Protein AF-A0A956DQF3-F1 (afdb_monomer)

Solvent-accessible surface area (backbone atoms only — not comparable to full-atom values): 9436 Å² total; per-residue (Å²): 105,79,67,38,53,69,78,37,44,84,53,72,51,73,58,72,64,67,58,36,55,77,81,36,57,71,69,58,33,51,56,56,54,49,49,56,55,53,56,43,20,67,35,66,75,35,29,48,46,79,71,47,41,74,69,64,43,89,60,73,86,83,53,89,88,75,59,66,57,60,54,30,27,29,63,71,62,50,79,81,87,62,65,81,74,62,37,70,70,45,44,50,55,48,29,76,52,39,65,54,52,76,85,57,42,67,49,79,49,73,48,74,63,52,91,93,57,63,38,26,50,34,40,25,31,30,57,59,75,36,80,69,44,75,49,76,42,50,48,70,63,39,68,75,51,58,49,59,84,90,58,86,72,86,75,88,126

pLDDT: mean 89.42, std 11.43, range [33.78, 98.25]

Radius of gyration: 16.12 Å; Cα contacts (8 Å, |Δi|>4): 196; chains: 1; bounding box: 45×40×40 Å

Sequence (157 aa):
SYRKLDTGLVKTSPWIHDQLAKFYDPDTAEGLFGKVIAFRLMHLHGRALQKLLPHAIGDASDYYWVDGEIVAGLALGYNFGEGHLHSEQLLRSIQAQCGFEEGELRCIFVESQALGGSTLHARVHDAKAGLLHEAEISVAELRELTPWPTAPGPTAD

Mean predicted aligned error: 5.01 Å

Foldseek 3Di:
DCCLCVVQAPWPDDQQQVVCVVPDDNVVSVVVQVVVLLVLLQDLQLLCCLVCVVLQDPDPVVDDDDDLLSVCCTHPVDRDPPLVSRDVVVLQVSCVRRVDDWSRDKDKRWADADVVHQWIWIFIATSPPGTRDIDTHGSVVSVPDDSDDPDDRDDDD

Nearest PDB structures (foldseek):
  8oeu-assembly1_S  TM=6.774E-01  e=5.418E+00  Homo sapiens
  6p0w-assembly1_A-2  TM=6.385E-01  e=3.375E+00  Pseudomonas aeruginosa UCBPP-PA14
  6y56-assembly1_A  TM=4.512E-01  e=2.102E+00  Mycobacterium tuberculosis H37Rv
  4kse-assembly1_B  TM=2.053E-01  e=1.389E+00  HIV-1 M:B_HXB2R

Secondary structure (DSSP, 8-state):
-TTHHHHH---SS--HHHHHTTTS-HHHHHHHHHHHHHHHHHSHHHHTHHHHHHHH-S-GGGS----HHHHHHHHHS--S--GGGGSHHHHHHHHHHH-PPTTT-EEEEEPPPPTT-SEEEEEEEETTTEEEEEEEEEHHHHHHS-SS-SSPPPP--

Structure (mmCIF, N/CA/C/O backbone):
data_AF-A0A956DQF3-F1
#
_entry.id   AF-A0A956DQF3-F1
#
loop_
_atom_site.group_PDB
_atom_site.id
_atom_site.type_symbol
_atom_site.label_atom_id
_atom_site.label_alt_id
_atom_site.label_comp_id
_atom_site.label_asym_id
_atom_site.label_entity_id
_atom_site.label_seq_id
_atom_site.pdbx_PDB_ins_code
_atom_site.Cartn_x
_atom_site.Cartn_y
_atom_site.Cartn_z
_atom_site.occupancy
_atom_site.B_iso_or_equiv
_atom_site.auth_seq_id
_atom_site.auth_comp_id
_atom_site.auth_asym_id
_atom_site.auth_atom_id
_atom_site.pdbx_PDB_model_num
ATOM 1 N N . SER A 1 1 ? -13.160 -5.173 7.130 1.00 84.25 1 SER A N 1
ATOM 2 C CA . SER A 1 1 ? -13.762 -3.854 6.876 1.00 84.25 1 SER A CA 1
ATOM 3 C C . SER A 1 1 ? -12.847 -2.751 7.378 1.00 84.25 1 SER A C 1
ATOM 5 O O . SER A 1 1 ? -12.381 -2.824 8.511 1.00 84.25 1 SER A O 1
ATOM 7 N N . TYR A 1 2 ? -12.638 -1.707 6.564 1.00 85.56 2 TYR A N 1
ATOM 8 C CA . TYR A 1 2 ? -11.818 -0.531 6.902 1.00 85.56 2 TYR A CA 1
ATOM 9 C C . TYR A 1 2 ? -12.266 0.180 8.192 1.00 85.56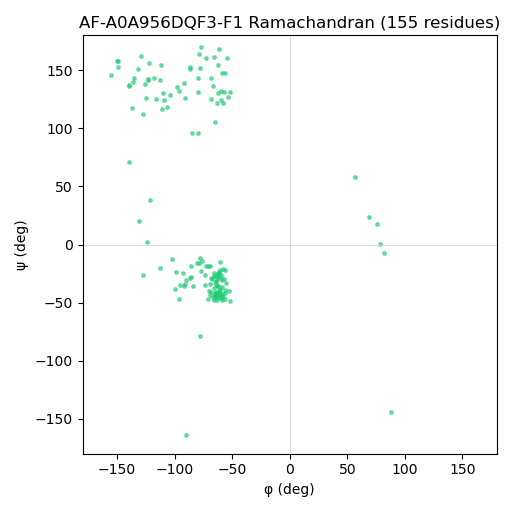 2 TYR A C 1
ATOM 11 O O . TYR A 1 2 ? -11.457 0.834 8.839 1.00 85.56 2 TYR A O 1
ATOM 19 N N . ARG A 1 3 ? -13.522 -0.006 8.624 1.00 90.19 3 ARG A N 1
ATOM 20 C CA . ARG A 1 3 ? -14.060 0.532 9.888 1.00 90.19 3 ARG A CA 1
ATOM 21 C C . ARG A 1 3 ? -13.289 0.086 11.134 1.00 90.19 3 ARG A C 1
ATOM 23 O O . ARG A 1 3 ? -13.343 0.772 12.147 1.00 90.19 3 ARG A O 1
ATOM 30 N N . LYS A 1 4 ? -12.535 -1.021 11.072 1.00 94.25 4 LYS A N 1
ATOM 31 C CA . LYS A 1 4 ? -11.630 -1.421 12.165 1.00 94.25 4 LYS A CA 1
ATOM 32 C C . LYS A 1 4 ? -10.569 -0.351 12.463 1.00 94.25 4 LYS A C 1
ATOM 34 O O . LYS A 1 4 ? -10.131 -0.250 13.603 1.00 94.25 4 LYS A O 1
ATOM 39 N N . LEU A 1 5 ? -10.217 0.486 11.480 1.00 92.12 5 LEU A N 1
ATOM 40 C CA . LEU A 1 5 ? -9.334 1.638 11.678 1.00 92.12 5 LEU A CA 1
ATOM 41 C C . LEU A 1 5 ? -9.958 2.692 12.605 1.00 92.12 5 LEU A C 1
ATOM 43 O O . LEU A 1 5 ? -9.233 3.338 13.350 1.00 92.12 5 LEU A O 1
ATOM 47 N N . ASP A 1 6 ? -11.284 2.864 12.589 1.00 90.69 6 ASP A N 1
ATOM 48 C CA . ASP A 1 6 ? -11.972 3.856 13.428 1.00 90.69 6 ASP A CA 1
ATOM 49 C C . ASP A 1 6 ? -12.018 3.441 14.897 1.00 90.69 6 ASP A C 1
ATOM 51 O O . ASP A 1 6 ? -11.948 4.285 15.786 1.00 90.69 6 ASP A O 1
ATOM 55 N N . THR A 1 7 ? -12.148 2.139 15.152 1.00 91.38 7 THR A N 1
ATOM 56 C CA . THR A 1 7 ? -12.229 1.594 16.511 1.00 91.38 7 THR A CA 1
ATOM 57 C C . THR A 1 7 ? -10.863 1.248 17.090 1.00 91.38 7 THR A C 1
ATOM 59 O O . THR A 1 7 ? -10.695 1.284 18.304 1.00 91.38 7 THR A O 1
ATOM 62 N N . GLY A 1 8 ? -9.913 0.858 16.235 1.00 92.69 8 GLY A N 1
ATOM 63 C CA . GLY A 1 8 ? -8.603 0.358 16.644 1.00 92.69 8 GLY A CA 1
ATOM 64 C C . GLY A 1 8 ? -7.516 1.427 16.722 1.00 92.69 8 GLY A C 1
ATOM 65 O O . GLY A 1 8 ? -6.558 1.239 17.462 1.00 92.69 8 GLY A O 1
ATOM 66 N N . LEU A 1 9 ? -7.640 2.544 15.994 1.00 93.75 9 LEU A N 1
ATOM 67 C CA . LEU A 1 9 ? -6.606 3.581 15.949 1.00 93.75 9 LEU A CA 1
ATOM 68 C C . LEU A 1 9 ? -7.066 4.883 16.600 1.00 93.75 9 LEU A C 1
ATOM 70 O O . LEU A 1 9 ? -8.176 5.364 16.376 1.00 93.75 9 LEU A O 1
ATOM 74 N N . VAL A 1 10 ? -6.145 5.531 17.314 1.00 93.62 10 VAL A N 1
ATOM 75 C CA . VAL A 1 10 ? -6.261 6.960 17.617 1.00 93.62 10 VAL A CA 1
ATOM 76 C C . VAL A 1 10 ? -5.811 7.731 16.380 1.00 93.62 10 VAL A C 1
ATOM 78 O O . VAL A 1 10 ? -4.619 7.916 16.148 1.00 93.62 10 VAL A O 1
ATOM 81 N N . LYS A 1 11 ? -6.774 8.138 15.553 1.00 91.75 11 LYS A N 1
ATOM 82 C CA . LYS A 1 11 ? -6.511 8.833 14.288 1.00 91.75 11 LYS A CA 1
ATOM 83 C C . LYS A 1 11 ? -6.385 10.339 14.478 1.00 91.75 11 LYS A C 1
ATOM 85 O O . LYS A 1 11 ? -7.051 10.931 15.325 1.00 91.75 11 LYS A O 1
ATOM 90 N N . THR A 1 12 ? -5.608 10.975 13.610 1.00 90.38 12 THR A N 1
ATOM 91 C CA . THR A 1 12 ? -5.473 12.442 13.574 1.00 90.38 12 THR A CA 1
ATOM 92 C C . THR A 1 12 ? -6.667 13.129 12.911 1.00 90.38 12 THR A C 1
ATOM 94 O O . THR A 1 12 ? -6.927 14.305 13.160 1.00 90.38 12 THR A O 1
ATOM 97 N N . SER A 1 13 ? -7.408 12.400 12.070 1.00 89.00 13 SER A N 1
ATOM 98 C CA . SER A 1 13 ? -8.578 12.906 11.354 1.00 89.00 13 SER A CA 1
ATOM 99 C C . SER A 1 13 ? -9.640 11.815 11.096 1.00 89.00 13 SER A C 1
ATOM 101 O O . SER A 1 13 ? -9.335 10.616 11.138 1.00 89.00 13 SER A O 1
ATOM 103 N N . PRO A 1 14 ? -10.916 12.202 10.863 1.00 90.12 14 PRO A N 1
ATOM 104 C CA . PRO A 1 14 ? -11.978 11.278 10.448 1.00 90.12 14 PRO A CA 1
ATOM 105 C C . PRO A 1 14 ? -11.677 10.618 9.102 1.00 90.12 14 PRO A C 1
ATOM 107 O O . PRO A 1 14 ? -10.791 11.066 8.381 1.00 90.12 14 PRO A O 1
ATOM 110 N N . TRP A 1 15 ? -12.430 9.583 8.726 1.00 90.38 15 TRP A N 1
ATOM 111 C CA . TRP A 1 15 ? -12.280 8.969 7.404 1.00 90.38 15 TRP A CA 1
ATOM 112 C C . TRP A 1 15 ? -12.459 10.003 6.279 1.00 90.38 15 TRP A C 1
ATOM 114 O O . TRP A 1 15 ? -13.225 10.953 6.434 1.00 90.38 15 TRP A O 1
ATOM 124 N N . ILE A 1 16 ? -11.753 9.846 5.153 1.00 88.88 16 ILE A N 1
ATOM 125 C CA . ILE A 1 16 ? -11.722 10.867 4.088 1.00 88.88 16 ILE A CA 1
ATOM 126 C C . ILE A 1 16 ? -13.124 11.217 3.568 1.00 88.88 16 ILE A C 1
ATOM 128 O O . ILE A 1 16 ? -13.437 12.392 3.385 1.00 88.88 16 ILE A O 1
ATOM 132 N N . HIS A 1 17 ? -14.002 10.221 3.436 1.00 88.62 17 HIS A N 1
ATOM 133 C CA . HIS A 1 17 ? -15.391 10.440 3.030 1.00 88.62 17 HIS A CA 1
ATOM 134 C C . HIS A 1 17 ? -16.191 11.222 4.066 1.00 88.62 17 HIS A C 1
ATOM 136 O O . HIS A 1 17 ? -16.947 12.111 3.694 1.00 88.62 17 HIS A O 1
ATOM 142 N N . ASP A 1 18 ? -15.963 10.993 5.361 1.00 90.75 18 ASP A N 1
ATOM 143 C CA . ASP A 1 18 ? -16.622 11.755 6.431 1.00 90.75 18 ASP A CA 1
ATOM 144 C C . ASP A 1 18 ? -16.149 13.215 6.465 1.00 90.75 18 ASP A C 1
ATOM 146 O O . ASP A 1 18 ? -16.875 14.115 6.894 1.00 90.75 18 ASP A O 1
ATOM 150 N N . GLN A 1 19 ? -14.911 13.471 6.031 1.00 91.81 19 GLN A N 1
ATOM 151 C CA . GLN A 1 19 ? -14.399 14.829 5.873 1.00 91.81 19 GLN A CA 1
ATOM 152 C C . GLN A 1 19 ? -15.067 15.527 4.682 1.00 91.81 19 GLN A C 1
ATOM 154 O O . GLN A 1 19 ? -15.527 16.660 4.826 1.00 91.81 19 GLN A O 1
ATOM 159 N N . LEU A 1 20 ? -15.149 14.849 3.531 1.00 92.62 20 LEU A N 1
ATOM 160 C CA . LEU A 1 20 ? -15.742 15.387 2.302 1.00 92.62 20 LEU A CA 1
ATOM 161 C C . LEU A 1 20 ? -17.262 15.560 2.398 1.00 92.62 20 LEU A C 1
ATOM 163 O O . LEU A 1 20 ? -17.783 16.546 1.880 1.00 92.62 20 LEU A O 1
ATOM 167 N N . ALA A 1 21 ? -17.958 14.683 3.123 1.00 92.31 21 ALA A N 1
ATOM 168 C CA . ALA A 1 21 ? -19.409 14.729 3.324 1.00 92.31 21 ALA A CA 1
ATOM 169 C C . ALA A 1 21 ? -19.899 16.013 4.021 1.00 92.31 21 ALA A C 1
ATOM 171 O O . ALA A 1 21 ? -21.086 16.329 3.994 1.00 92.31 21 ALA A O 1
ATOM 172 N N . LYS A 1 22 ? -18.996 16.784 4.641 1.00 93.88 22 LYS A N 1
ATOM 173 C CA . LYS A 1 22 ? -19.310 18.107 5.207 1.00 93.88 22 LYS A CA 1
ATOM 174 C C . LYS A 1 22 ? -19.516 19.184 4.139 1.00 93.88 22 LYS A C 1
ATOM 176 O O . LYS A 1 22 ? -20.062 20.239 4.450 1.00 93.88 22 LYS A O 1
ATOM 181 N N . PHE A 1 23 ? -19.036 18.944 2.920 1.00 95.94 23 PHE A N 1
ATOM 182 C CA . PHE A 1 23 ? -18.955 19.941 1.852 1.00 95.94 23 PHE A CA 1
ATOM 183 C C . PHE A 1 23 ? -19.596 19.480 0.542 1.00 95.94 23 PHE A C 1
ATOM 185 O O . PHE A 1 23 ? -20.027 20.321 -0.243 1.00 95.94 23 PHE A O 1
ATOM 192 N N . TYR A 1 24 ? -19.657 18.170 0.308 1.00 96.31 24 TYR A N 1
ATOM 193 C CA . TYR A 1 24 ? -20.105 17.576 -0.946 1.00 96.31 24 TYR A CA 1
ATOM 194 C C . TYR A 1 24 ? -21.126 16.469 -0.690 1.00 96.31 24 TYR A C 1
ATOM 196 O O . TYR A 1 24 ? -21.090 15.806 0.347 1.00 96.31 24 TYR A O 1
ATOM 204 N N . ASP A 1 25 ? -22.027 16.261 -1.650 1.00 95.69 25 ASP A N 1
ATOM 205 C CA . ASP A 1 25 ? -22.882 15.077 -1.682 1.00 95.69 25 ASP A CA 1
ATOM 206 C C . ASP A 1 25 ? -22.044 13.796 -1.913 1.00 95.69 25 ASP A C 1
ATOM 208 O O . ASP A 1 25 ? -20.895 13.889 -2.364 1.00 95.69 25 ASP A O 1
ATOM 212 N N . PRO A 1 26 ? -22.587 12.602 -1.602 1.00 91.88 26 PRO A N 1
ATOM 213 C CA . PRO A 1 26 ? -21.834 11.349 -1.675 1.00 91.88 26 PRO A CA 1
ATOM 214 C C . PRO A 1 26 ? -21.214 11.055 -3.046 1.00 91.88 26 PRO A C 1
ATOM 216 O O . PRO A 1 26 ? -20.056 10.645 -3.104 1.00 91.88 26 PRO A O 1
ATOM 219 N N . ASP A 1 27 ? -21.937 11.307 -4.139 1.00 93.69 27 ASP A N 1
ATOM 220 C CA . ASP A 1 27 ? -21.459 10.997 -5.492 1.00 93.69 27 ASP A CA 1
ATOM 221 C C . ASP A 1 27 ? -20.309 11.934 -5.884 1.00 93.69 27 ASP A C 1
ATOM 223 O O . ASP A 1 27 ? -19.291 11.506 -6.439 1.00 93.69 27 ASP A O 1
ATOM 227 N N . THR A 1 28 ? -20.421 13.218 -5.529 1.00 94.31 28 THR A N 1
ATOM 228 C CA . THR A 1 28 ? -19.335 14.185 -5.715 1.00 94.31 28 THR A CA 1
ATOM 229 C C . THR A 1 28 ? -18.112 13.838 -4.858 1.00 94.31 28 THR A C 1
ATOM 231 O O . THR A 1 28 ? -16.981 13.931 -5.344 1.00 94.31 28 THR A O 1
ATOM 234 N N . ALA A 1 29 ? -18.303 13.425 -3.600 1.00 92.38 29 ALA A N 1
ATOM 235 C CA . ALA A 1 29 ? -17.213 13.026 -2.708 1.00 92.38 29 ALA A CA 1
ATOM 236 C C . ALA A 1 29 ? -16.455 11.800 -3.243 1.00 92.38 29 ALA A C 1
ATOM 238 O O . ALA A 1 29 ? -15.222 11.820 -3.293 1.00 92.38 29 ALA A O 1
ATOM 239 N N . GLU A 1 30 ? -17.178 10.786 -3.723 1.00 89.31 30 GLU A N 1
ATOM 240 C CA . GLU A 1 30 ? -16.594 9.601 -4.355 1.00 89.31 30 GLU A CA 1
ATOM 241 C C . GLU A 1 30 ? -15.802 9.979 -5.613 1.00 89.31 30 GLU A C 1
ATOM 243 O O . GLU A 1 30 ? -14.644 9.589 -5.773 1.00 89.31 30 GLU A O 1
ATOM 248 N N . GLY A 1 31 ? -16.366 10.837 -6.469 1.00 91.81 31 GLY A N 1
ATOM 249 C CA . GLY A 1 31 ? -15.673 11.341 -7.654 1.00 91.81 31 GLY A CA 1
ATOM 250 C C . GLY A 1 31 ? -14.398 12.131 -7.327 1.00 91.81 31 GLY A C 1
ATOM 251 O O . GLY A 1 31 ? -13.403 12.031 -8.049 1.00 91.81 31 GLY A O 1
ATOM 252 N N . LEU A 1 32 ? -14.389 12.909 -6.239 1.00 91.19 32 LEU A N 1
ATOM 253 C CA . LEU A 1 32 ? -13.197 13.621 -5.767 1.00 91.19 32 LEU A CA 1
ATOM 254 C C . LEU A 1 32 ? -12.139 12.662 -5.218 1.00 91.19 32 LEU A C 1
ATOM 256 O O . LEU A 1 32 ? -10.964 12.813 -5.555 1.00 91.19 32 LEU A O 1
ATOM 260 N N . PHE A 1 33 ? -12.540 11.669 -4.422 1.00 89.88 33 PHE A N 1
ATOM 261 C CA . PHE A 1 33 ? -11.629 10.648 -3.909 1.00 89.88 33 PHE A CA 1
ATOM 262 C C . PHE A 1 33 ? -11.014 9.820 -5.045 1.00 89.88 33 PHE A C 1
ATOM 264 O O . PHE A 1 33 ? -9.798 9.622 -5.084 1.00 89.88 33 PHE A O 1
ATOM 271 N N . GLY A 1 34 ? -11.818 9.443 -6.044 1.00 89.69 34 GLY A N 1
ATOM 272 C CA . GLY A 1 34 ? -11.361 8.719 -7.229 1.00 89.69 34 GLY A CA 1
ATOM 273 C C . GLY A 1 34 ? -10.248 9.436 -8.002 1.00 89.69 34 GLY A C 1
ATOM 274 O O . GLY A 1 34 ? -9.370 8.780 -8.567 1.00 89.69 34 GLY A O 1
ATOM 275 N N . LYS A 1 35 ? -10.193 10.779 -7.968 1.00 91.00 35 LYS A N 1
ATOM 276 C CA . LYS A 1 35 ? -9.090 11.545 -8.581 1.00 91.00 35 LYS A CA 1
ATOM 277 C C . LYS A 1 35 ? -7.735 11.251 -7.937 1.00 91.00 35 LYS A C 1
ATOM 279 O O . LYS A 1 35 ? -6.732 11.308 -8.641 1.00 91.00 35 LYS A O 1
ATOM 284 N N . VAL A 1 36 ? -7.688 10.921 -6.643 1.00 89.62 36 VAL A N 1
ATOM 285 C CA . VAL A 1 36 ? -6.441 10.563 -5.941 1.00 89.62 36 VAL A CA 1
ATOM 286 C C . VAL A 1 36 ? -5.884 9.253 -6.496 1.00 89.62 36 VAL A C 1
ATOM 288 O O . VAL A 1 36 ? -4.715 9.185 -6.875 1.00 89.62 36 VAL A O 1
ATOM 291 N N . ILE A 1 37 ? -6.739 8.238 -6.632 1.00 88.62 37 ILE A N 1
ATOM 292 C CA . IL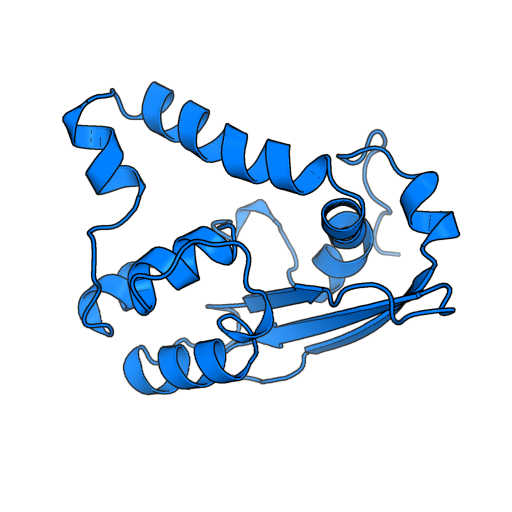E A 1 37 ? -6.350 6.942 -7.198 1.00 88.62 37 ILE A CA 1
ATOM 293 C C . ILE A 1 37 ? -5.961 7.093 -8.673 1.00 88.62 37 ILE A C 1
ATOM 295 O O . ILE A 1 37 ? -4.908 6.610 -9.088 1.00 88.62 37 ILE A O 1
ATOM 299 N N . ALA A 1 38 ? -6.743 7.835 -9.462 1.00 90.81 38 ALA A N 1
ATOM 300 C CA . ALA A 1 38 ? -6.407 8.117 -10.857 1.00 90.81 38 ALA A CA 1
ATOM 301 C C . ALA A 1 38 ? -5.051 8.834 -10.986 1.00 90.81 38 ALA A C 1
ATOM 303 O O . ALA A 1 38 ? -4.231 8.466 -11.828 1.00 90.81 38 ALA A O 1
ATOM 304 N N . PHE A 1 39 ? -4.776 9.815 -10.118 1.00 91.06 39 PHE A N 1
ATOM 305 C CA . PHE A 1 39 ? -3.481 10.490 -10.049 1.00 91.06 39 PHE A CA 1
ATOM 306 C C . PHE A 1 39 ? -2.340 9.511 -9.768 1.00 91.06 39 PHE A C 1
ATOM 308 O O . PHE A 1 39 ? -1.323 9.552 -10.466 1.00 91.06 39 PHE A O 1
ATOM 315 N N . ARG A 1 40 ? -2.513 8.580 -8.822 1.00 90.25 40 ARG A N 1
ATOM 316 C CA . ARG A 1 40 ? -1.513 7.544 -8.530 1.00 90.25 40 ARG A CA 1
ATOM 317 C C . ARG A 1 40 ? -1.203 6.691 -9.754 1.00 90.25 40 ARG A C 1
ATOM 319 O O . ARG A 1 40 ? -0.033 6.508 -10.084 1.00 90.25 40 ARG A O 1
ATOM 326 N N . LEU A 1 41 ? -2.237 6.224 -10.450 1.00 91.38 41 LEU A N 1
ATOM 327 C CA . LEU A 1 41 ? -2.109 5.366 -11.630 1.00 91.38 41 LEU A CA 1
ATOM 328 C C . LEU A 1 41 ? -1.381 6.051 -12.797 1.00 91.38 41 LEU A C 1
ATOM 330 O O . LEU A 1 41 ? -0.721 5.383 -13.590 1.00 91.38 41 LEU A O 1
ATOM 334 N N . MET A 1 42 ? -1.434 7.384 -12.892 1.00 93.06 42 MET A N 1
ATOM 335 C CA . MET A 1 42 ? -0.690 8.134 -13.914 1.00 93.06 42 MET A CA 1
ATOM 336 C C . MET A 1 42 ? 0.835 8.126 -13.704 1.00 93.06 42 MET A C 1
ATOM 338 O O . MET A 1 42 ? 1.576 8.373 -14.660 1.00 93.06 42 MET A O 1
ATOM 342 N N . HIS A 1 43 ? 1.321 7.805 -12.501 1.00 92.56 43 HIS A N 1
ATOM 343 C CA . HIS A 1 43 ? 2.751 7.729 -12.195 1.00 92.56 43 HIS A CA 1
ATOM 344 C C . HIS A 1 43 ? 3.331 6.353 -12.525 1.00 92.56 43 HIS A C 1
ATOM 346 O O . HIS A 1 43 ? 2.644 5.338 -12.445 1.00 92.56 43 HIS A O 1
ATOM 352 N N . LEU A 1 44 ? 4.634 6.308 -12.823 1.00 94.00 44 LEU A N 1
ATOM 353 C CA . LEU A 1 44 ? 5.347 5.076 -13.181 1.00 94.00 44 LEU A CA 1
ATOM 354 C C . LEU A 1 44 ? 5.125 3.943 -12.160 1.00 94.00 44 LEU A C 1
ATOM 356 O O . LEU A 1 44 ? 4.755 2.841 -12.551 1.00 94.00 44 LEU A O 1
ATOM 360 N N . HIS A 1 45 ? 5.282 4.229 -10.863 1.00 93.06 45 HIS A N 1
ATOM 361 C CA . HIS A 1 45 ? 5.063 3.254 -9.785 1.00 93.06 45 HIS A CA 1
ATOM 362 C C . HIS A 1 45 ? 3.607 2.767 -9.728 1.00 93.06 45 HIS A C 1
ATOM 364 O O . HIS A 1 45 ? 3.360 1.596 -9.467 1.00 93.06 45 HIS A O 1
ATOM 370 N N . GLY A 1 46 ? 2.633 3.634 -10.031 1.00 92.94 46 GLY A N 1
ATOM 371 C CA . GLY A 1 46 ? 1.217 3.257 -10.071 1.00 92.94 46 GLY A CA 1
ATOM 372 C C . GLY A 1 46 ? 0.906 2.235 -11.163 1.00 92.94 46 GLY A C 1
ATOM 373 O O . GLY A 1 46 ? 0.067 1.362 -10.963 1.00 92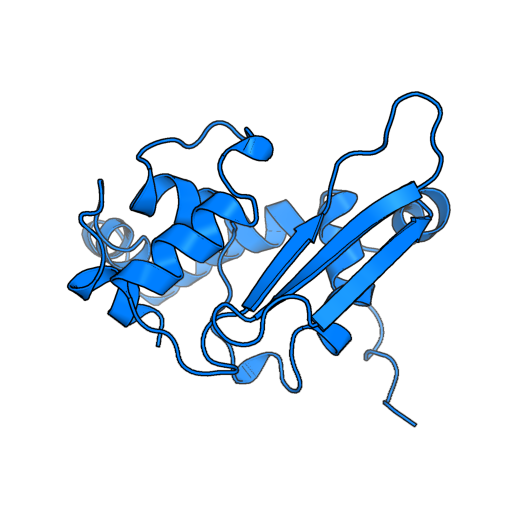.94 46 GLY A O 1
ATOM 374 N N . ARG A 1 47 ? 1.640 2.264 -12.283 1.00 94.12 47 ARG A N 1
ATOM 375 C CA . ARG A 1 47 ? 1.498 1.270 -13.361 1.00 94.12 47 ARG A CA 1
ATOM 376 C C . ARG A 1 47 ? 1.913 -0.135 -12.923 1.00 94.12 47 ARG A C 1
ATOM 378 O O . ARG A 1 47 ? 1.408 -1.109 -13.476 1.00 94.12 47 ARG A O 1
ATOM 385 N N . ALA A 1 48 ? 2.770 -0.260 -11.904 1.00 94.56 48 ALA A N 1
ATOM 386 C CA . ALA A 1 48 ? 3.148 -1.555 -11.338 1.00 94.56 48 ALA A CA 1
ATOM 387 C C . ALA A 1 48 ? 1.954 -2.302 -10.727 1.00 94.56 48 ALA A C 1
ATOM 389 O O . ALA A 1 48 ? 1.951 -3.533 -10.713 1.00 94.56 48 ALA A O 1
ATOM 390 N N . LEU A 1 49 ? 0.900 -1.589 -10.306 1.00 92.00 49 LEU A N 1
ATOM 391 C CA . LEU A 1 49 ? -0.316 -2.208 -9.777 1.00 92.00 49 LEU A CA 1
ATOM 392 C C . LEU A 1 49 ? -0.971 -3.156 -10.784 1.00 92.00 49 LEU A C 1
ATOM 394 O O . LEU A 1 49 ? -1.517 -4.169 -10.373 1.00 92.00 49 LEU A O 1
ATOM 398 N N . GLN A 1 50 ? -0.848 -2.912 -12.091 1.00 91.25 50 GLN A N 1
ATOM 399 C CA . GLN A 1 50 ? -1.397 -3.820 -13.106 1.00 91.25 50 GLN A CA 1
ATOM 400 C C . GLN A 1 50 ? -0.754 -5.216 -13.062 1.00 91.25 50 GLN A C 1
ATOM 402 O O . GLN A 1 50 ? -1.400 -6.194 -13.422 1.00 91.25 50 GLN A O 1
ATOM 407 N N . LYS A 1 51 ? 0.502 -5.312 -12.604 1.00 92.38 51 LYS A N 1
ATOM 408 C CA . LYS A 1 51 ? 1.224 -6.581 -12.421 1.00 92.38 51 LYS A CA 1
ATOM 409 C C . LYS A 1 51 ? 1.043 -7.149 -11.012 1.00 92.38 51 LYS A C 1
ATOM 411 O O . LYS A 1 51 ? 0.999 -8.358 -10.846 1.00 92.38 51 LYS A O 1
ATOM 416 N N . LEU A 1 52 ? 0.945 -6.285 -10.002 1.00 94.50 52 LEU A N 1
ATOM 417 C CA . LEU A 1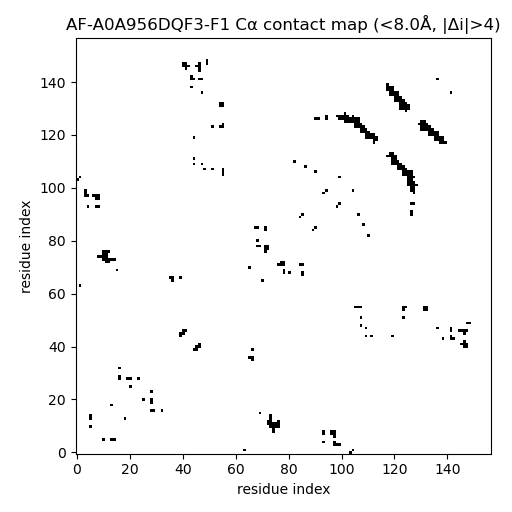 52 ? 0.931 -6.690 -8.592 1.00 94.50 52 LEU A CA 1
ATOM 418 C C . LEU A 1 52 ? -0.459 -7.054 -8.078 1.00 94.50 52 LEU A C 1
ATOM 420 O O . LEU A 1 52 ? -0.584 -7.857 -7.157 1.00 94.50 52 LEU A O 1
ATOM 424 N N . LEU A 1 53 ? -1.504 -6.469 -8.656 1.00 92.00 53 LEU A N 1
ATOM 425 C CA . LEU A 1 53 ? -2.855 -6.634 -8.152 1.00 92.00 53 LEU A CA 1
ATOM 426 C C . LEU A 1 53 ? -3.360 -8.085 -8.156 1.00 92.00 53 LEU A C 1
ATOM 428 O O . LEU A 1 53 ? -3.920 -8.480 -7.136 1.00 92.00 53 LEU A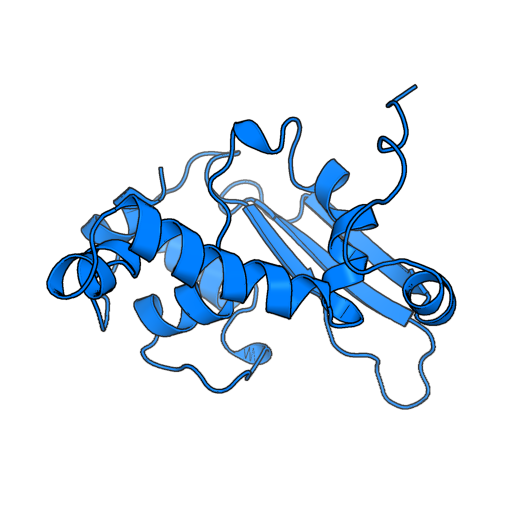 O 1
ATOM 432 N N . PRO A 1 54 ? -3.119 -8.904 -9.200 1.00 91.38 54 PRO A N 1
ATOM 433 C CA . PRO A 1 54 ? -3.519 -10.314 -9.188 1.00 91.38 54 PRO A CA 1
ATOM 434 C C . PRO A 1 54 ? -2.847 -11.135 -8.078 1.00 91.38 54 PRO A C 1
ATOM 436 O O . PRO A 1 54 ? -3.365 -12.164 -7.658 1.00 91.38 54 PRO A O 1
ATOM 439 N N . HIS A 1 55 ? -1.689 -10.686 -7.585 1.00 93.69 55 HIS A N 1
ATOM 440 C CA . HIS A 1 55 ? -1.008 -11.296 -6.440 1.00 93.69 55 HIS A CA 1
ATOM 441 C C . HIS A 1 55 ? -1.521 -10.758 -5.101 1.00 93.69 55 HIS A C 1
ATOM 443 O O . HIS A 1 55 ? -1.309 -11.377 -4.058 1.00 93.69 55 HIS A O 1
ATOM 449 N N . ALA A 1 56 ? -2.183 -9.602 -5.123 1.00 92.31 56 ALA A N 1
ATOM 450 C CA . ALA A 1 56 ? -2.746 -8.969 -3.950 1.00 92.31 56 ALA A CA 1
ATOM 451 C C . ALA A 1 56 ? -4.187 -9.364 -3.708 1.00 92.31 56 ALA A C 1
ATOM 453 O O . ALA A 1 56 ? -4.537 -9.480 -2.551 1.00 92.31 56 ALA A O 1
ATOM 454 N N . ILE A 1 57 ? -5.033 -9.570 -4.710 1.00 90.06 57 ILE A N 1
ATOM 455 C CA . ILE A 1 57 ? -6.463 -9.857 -4.522 1.00 90.06 57 ILE A CA 1
ATOM 456 C C . ILE A 1 57 ? -6.991 -10.736 -5.660 1.00 90.06 57 ILE A C 1
ATOM 458 O O . ILE A 1 57 ? -6.393 -10.783 -6.730 1.00 90.06 57 ILE A O 1
ATOM 462 N N . GLY A 1 58 ? -8.102 -11.436 -5.411 1.00 85.75 58 GLY A N 1
ATOM 463 C CA . GLY A 1 58 ? -8.818 -12.191 -6.443 1.00 85.75 58 GLY A CA 1
ATOM 464 C C . GLY A 1 58 ? -9.654 -11.255 -7.315 1.00 85.75 58 GLY A C 1
ATOM 465 O O . GLY A 1 58 ? -9.232 -10.884 -8.406 1.00 85.75 58 GLY A O 1
ATOM 466 N N . ASP A 1 59 ? -10.818 -10.843 -6.809 1.00 84.38 59 ASP A N 1
ATOM 467 C CA . ASP A 1 59 ? -11.653 -9.829 -7.455 1.00 84.38 59 ASP A CA 1
ATOM 468 C C . ASP A 1 59 ? -11.393 -8.441 -6.850 1.00 84.38 59 ASP A C 1
ATOM 470 O O . ASP A 1 59 ? -11.382 -8.254 -5.631 1.00 84.38 59 ASP A O 1
ATOM 474 N N . ALA A 1 60 ? -11.192 -7.446 -7.713 1.00 81.62 60 ALA A N 1
ATOM 475 C CA . ALA A 1 60 ? -11.023 -6.061 -7.305 1.00 81.62 60 ALA A CA 1
ATOM 476 C C . ALA A 1 60 ? -12.286 -5.460 -6.679 1.00 81.62 60 ALA A C 1
ATOM 478 O O . ALA A 1 60 ? -12.150 -4.560 -5.848 1.00 81.62 60 ALA A O 1
ATOM 479 N N . SER A 1 61 ? -13.482 -5.947 -7.039 1.00 85.81 61 SER A N 1
ATOM 480 C CA . SER A 1 61 ? -14.746 -5.448 -6.482 1.00 85.81 61 SER A CA 1
ATOM 481 C C . SER A 1 61 ? -14.978 -5.845 -5.027 1.00 85.81 61 SER A C 1
ATOM 483 O O . SER A 1 61 ? -15.781 -5.209 -4.346 1.00 85.81 61 SER A O 1
ATOM 485 N N . ASP A 1 62 ? -14.269 -6.863 -4.536 1.00 89.38 62 ASP A N 1
ATOM 486 C CA . ASP A 1 62 ? -14.389 -7.332 -3.150 1.00 89.38 62 ASP A CA 1
ATOM 487 C C . ASP A 1 62 ? -13.649 -6.424 -2.158 1.00 89.38 62 ASP A C 1
ATOM 489 O O . ASP A 1 62 ? -13.822 -6.531 -0.940 1.00 89.38 62 ASP A O 1
ATOM 493 N N . TYR A 1 63 ? -12.824 -5.509 -2.672 1.00 90.69 63 TYR A N 1
ATOM 494 C CA . TYR A 1 63 ? -11.953 -4.661 -1.878 1.00 90.69 63 TYR A CA 1
ATOM 495 C C . TYR A 1 63 ? -12.288 -3.187 -2.048 1.00 90.69 63 TYR A C 1
ATOM 497 O O . TYR A 1 63 ? -12.583 -2.696 -3.134 1.00 90.69 63 TYR A O 1
ATOM 505 N N . TYR A 1 64 ? -12.170 -2.454 -0.944 1.00 89.06 64 TYR A N 1
ATOM 506 C CA . TYR A 1 64 ? -12.160 -1.001 -0.970 1.00 89.06 64 TYR A CA 1
ATOM 507 C C . TYR A 1 64 ? -10.719 -0.506 -1.095 1.00 89.06 64 TYR A C 1
ATOM 509 O O . TYR A 1 64 ? -9.861 -0.865 -0.286 1.00 89.06 64 TYR A O 1
ATOM 517 N N . TRP A 1 65 ? -10.461 0.330 -2.094 1.00 87.56 65 TRP A N 1
ATOM 518 C CA . TRP A 1 65 ? -9.116 0.765 -2.446 1.00 87.56 65 TRP A CA 1
ATOM 519 C C . TRP A 1 65 ? -8.791 2.127 -1.862 1.00 87.56 65 TRP A C 1
ATOM 521 O O . TRP A 1 65 ? -9.585 3.065 -1.926 1.00 87.56 65 TRP A O 1
ATOM 531 N N . VAL A 1 66 ? -7.590 2.242 -1.309 1.00 90.44 66 VAL A N 1
ATOM 532 C CA . VAL A 1 66 ? -7.123 3.462 -0.658 1.00 90.44 66 VAL A CA 1
ATOM 533 C C . VAL A 1 66 ? -5.668 3.678 -1.023 1.00 90.44 66 VAL A C 1
ATOM 535 O O . VAL A 1 66 ? -4.872 2.742 -0.991 1.00 90.44 66 VAL A O 1
ATOM 538 N N . ASP A 1 67 ? -5.314 4.918 -1.340 1.00 90.19 67 ASP A N 1
ATOM 539 C CA . ASP A 1 67 ? -3.916 5.302 -1.484 1.00 90.19 67 ASP A CA 1
ATOM 540 C C . ASP A 1 67 ? -3.203 5.230 -0.125 1.00 90.19 67 ASP A C 1
ATOM 542 O O . ASP A 1 67 ? -3.741 5.695 0.884 1.00 90.19 67 ASP A O 1
ATOM 546 N N . GLY A 1 68 ? -1.986 4.680 -0.096 1.00 88.69 68 GLY A N 1
ATOM 547 C CA . GLY A 1 68 ? -1.196 4.559 1.134 1.00 88.69 68 GLY A CA 1
ATOM 548 C C . GLY A 1 68 ? -0.994 5.897 1.848 1.00 88.69 68 GLY A C 1
ATOM 549 O O . GLY A 1 68 ? -1.048 5.940 3.076 1.00 88.69 68 GLY A O 1
ATOM 550 N N . GLU A 1 69 ? -0.892 6.999 1.096 1.00 88.00 69 GLU A N 1
ATOM 551 C CA . GLU A 1 69 ? -0.758 8.343 1.661 1.00 88.00 69 GLU A CA 1
ATOM 552 C C . GLU A 1 69 ? -1.981 8.720 2.507 1.00 88.00 69 GLU A C 1
ATOM 554 O O . GLU A 1 69 ? -1.843 9.249 3.602 1.00 88.00 69 GLU A O 1
ATOM 559 N N . ILE A 1 70 ? -3.195 8.374 2.067 1.00 89.06 70 ILE A N 1
ATOM 560 C CA . ILE A 1 70 ? -4.417 8.659 2.833 1.00 89.06 70 ILE A CA 1
ATOM 561 C C . ILE A 1 70 ? -4.408 7.887 4.156 1.00 89.06 70 ILE A C 1
ATOM 563 O O . ILE A 1 70 ? -4.762 8.440 5.199 1.00 89.06 70 ILE A O 1
ATOM 567 N N . VAL A 1 71 ? -3.971 6.624 4.135 1.00 89.75 71 VAL A N 1
ATOM 568 C CA . VAL A 1 71 ? -3.848 5.806 5.351 1.00 89.75 71 VAL A CA 1
ATOM 569 C C . VAL A 1 71 ? -2.785 6.385 6.290 1.00 89.75 71 VAL A C 1
ATOM 571 O O . VAL A 1 71 ? -3.042 6.504 7.489 1.00 89.75 71 VAL A O 1
ATOM 574 N N . ALA A 1 72 ? -1.631 6.799 5.761 1.00 88.88 72 ALA A N 1
ATOM 575 C CA . ALA A 1 72 ? -0.562 7.437 6.526 1.00 88.88 72 ALA A CA 1
ATOM 576 C C . ALA A 1 72 ? -1.033 8.747 7.176 1.00 88.88 72 ALA A C 1
ATOM 578 O O . ALA A 1 72 ? -0.842 8.947 8.374 1.00 88.88 72 ALA A O 1
ATOM 579 N N . GLY A 1 73 ? -1.747 9.595 6.438 1.00 89.38 73 GLY A N 1
ATOM 580 C CA . GLY A 1 73 ? -2.338 10.819 6.964 1.00 89.38 73 GLY A CA 1
ATOM 581 C C . GLY A 1 73 ? -3.286 10.579 8.128 1.00 89.38 73 GLY A C 1
ATOM 582 O O . GLY A 1 73 ? -3.195 11.256 9.152 1.00 89.38 73 GLY A O 1
ATOM 583 N N . LEU A 1 74 ? -4.167 9.587 7.997 1.00 90.19 74 LEU A N 1
ATOM 584 C CA . LEU A 1 74 ? -5.135 9.222 9.031 1.00 90.19 74 LEU A CA 1
ATOM 585 C C . LEU A 1 74 ? -4.461 8.644 10.281 1.00 90.19 74 LEU A C 1
ATOM 587 O O . LEU A 1 74 ? -4.820 9.020 11.399 1.00 90.19 74 LEU A O 1
ATOM 591 N N . ALA A 1 75 ? -3.506 7.731 10.093 1.00 89.88 75 ALA A N 1
ATOM 592 C CA . ALA A 1 75 ? -2.880 6.977 11.176 1.00 89.88 75 ALA A CA 1
ATOM 593 C C . ALA A 1 75 ? -1.729 7.733 11.861 1.00 89.88 75 ALA A C 1
ATOM 595 O O . ALA A 1 75 ? -1.555 7.606 13.069 1.00 89.88 75 ALA A O 1
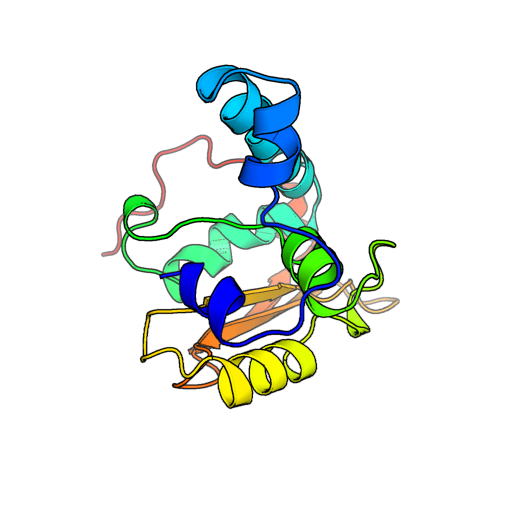ATOM 596 N N . LEU A 1 76 ? -0.950 8.514 11.108 1.00 88.19 76 LEU A N 1
ATOM 597 C CA . LEU A 1 76 ? 0.274 9.180 11.576 1.00 88.19 76 LEU A CA 1
ATOM 598 C C . LEU A 1 76 ? 0.151 10.707 11.638 1.00 88.19 76 LEU A C 1
ATOM 600 O O . LEU A 1 76 ? 0.936 11.351 12.328 1.00 88.19 76 LEU A O 1
ATOM 604 N N . GLY A 1 77 ? -0.803 11.306 10.916 1.00 87.62 77 GLY A N 1
ATOM 605 C CA . GLY A 1 77 ? -0.894 12.766 10.782 1.00 87.62 77 GLY A CA 1
ATOM 606 C C . GLY A 1 77 ? 0.137 13.374 9.836 1.00 87.62 77 GLY A C 1
ATOM 607 O O . GLY A 1 77 ? 0.378 14.578 9.904 1.00 87.62 77 GLY A O 1
ATOM 608 N N . TYR A 1 78 ? 0.754 12.565 8.974 1.00 81.00 78 TYR A N 1
ATOM 609 C CA . TYR A 1 78 ? 1.807 12.994 8.059 1.00 81.00 78 TYR A CA 1
ATOM 610 C C . TYR A 1 78 ? 1.438 12.644 6.613 1.00 81.00 78 TYR A C 1
ATOM 612 O O . TYR A 1 78 ? 1.126 11.491 6.338 1.00 81.00 78 TYR A O 1
ATOM 620 N N . ASN A 1 79 ? 1.464 13.643 5.719 1.00 67.38 79 ASN A N 1
ATOM 621 C CA . ASN A 1 79 ? 1.080 13.532 4.304 1.00 67.38 79 ASN A CA 1
ATOM 622 C C . ASN A 1 79 ? 2.051 14.325 3.397 1.00 67.38 79 ASN A C 1
ATOM 624 O O . ASN A 1 79 ? 1.701 15.405 2.915 1.00 67.38 79 ASN A O 1
ATOM 628 N N . PHE A 1 80 ? 3.293 13.863 3.229 1.00 66.00 80 PHE A N 1
ATOM 629 C CA . PHE A 1 80 ? 4.303 14.537 2.392 1.00 66.00 80 PHE A CA 1
ATOM 630 C C . PHE A 1 80 ? 5.022 13.615 1.394 1.00 66.00 80 PHE A C 1
ATOM 632 O O . PHE A 1 80 ? 6.094 13.960 0.899 1.00 66.00 80 PHE A O 1
ATOM 639 N N . GLY A 1 81 ? 4.439 12.461 1.055 1.00 64.88 81 GLY A N 1
ATOM 640 C CA . GLY A 1 81 ? 5.021 11.544 0.068 1.00 64.88 81 GLY A CA 1
ATOM 641 C C . GLY A 1 81 ? 6.313 10.872 0.539 1.00 64.88 81 GLY A C 1
ATOM 642 O O . GLY A 1 81 ? 7.133 10.454 -0.276 1.00 64.88 81 GLY A O 1
ATOM 643 N N . GLU A 1 82 ? 6.501 10.781 1.854 1.00 71.12 82 GLU A N 1
ATOM 644 C CA . GLU A 1 82 ? 7.622 10.090 2.482 1.00 71.12 82 GLU A CA 1
ATOM 645 C C . GLU A 1 82 ? 7.256 8.603 2.605 1.00 71.12 82 GLU A C 1
ATOM 647 O O . GLU A 1 82 ? 6.535 8.209 3.517 1.00 71.12 82 GLU A O 1
ATOM 652 N N . GLY A 1 83 ? 7.694 7.800 1.630 1.00 67.62 83 GLY A N 1
ATOM 653 C CA . GLY A 1 83 ? 7.369 6.371 1.505 1.00 67.62 83 GLY A CA 1
ATOM 654 C C . GLY A 1 83 ? 7.826 5.492 2.670 1.00 67.62 83 GLY A C 1
ATOM 655 O O . GLY A 1 83 ? 7.225 4.450 2.934 1.00 67.62 83 GLY A O 1
ATOM 656 N N . HIS A 1 84 ? 8.863 5.903 3.400 1.00 76.62 84 HIS A N 1
ATOM 657 C CA . HIS A 1 84 ? 9.449 5.088 4.459 1.00 76.62 84 HIS A CA 1
ATOM 658 C C . HIS A 1 84 ? 8.549 5.029 5.704 1.00 76.62 84 HIS A C 1
ATOM 660 O O . HIS A 1 84 ? 8.554 4.021 6.418 1.00 76.62 84 HIS A O 1
ATOM 666 N N . LEU A 1 85 ? 7.716 6.053 5.927 1.00 78.75 85 LEU A N 1
ATOM 667 C CA . LEU A 1 85 ? 6.741 6.110 7.020 1.00 78.75 85 LEU A CA 1
ATOM 668 C C . LEU A 1 85 ? 5.489 5.245 6.795 1.00 78.75 85 LEU A C 1
ATOM 670 O O . LEU A 1 85 ? 4.764 4.980 7.755 1.00 78.75 85 LEU A O 1
ATOM 674 N N . HIS A 1 86 ? 5.232 4.761 5.577 1.00 82.81 86 HIS A N 1
ATOM 675 C CA . HIS A 1 86 ? 4.066 3.919 5.259 1.00 82.81 86 HIS A CA 1
ATOM 676 C C . HIS A 1 86 ? 4.427 2.550 4.680 1.00 82.81 86 HIS A C 1
ATOM 678 O O . HIS A 1 86 ? 3.723 2.014 3.833 1.00 82.81 86 HIS A O 1
ATOM 684 N N . SER A 1 87 ? 5.497 1.953 5.210 1.00 88.50 87 SER A N 1
ATOM 685 C CA . SER A 1 87 ? 5.956 0.589 4.908 1.00 88.50 87 SER A CA 1
ATOM 686 C C . SER A 1 87 ? 5.344 -0.480 5.837 1.00 88.50 87 SER A C 1
ATOM 688 O O . SER A 1 87 ? 4.380 -0.242 6.575 1.00 88.50 87 SER A O 1
ATOM 690 N N . GLU A 1 88 ? 5.927 -1.682 5.875 1.00 93.38 88 GLU A N 1
ATOM 691 C CA . GLU A 1 88 ? 5.450 -2.801 6.696 1.00 93.38 88 GLU A CA 1
ATOM 692 C C . GLU A 1 88 ? 5.455 -2.494 8.196 1.00 93.38 88 GLU A C 1
ATOM 694 O O . GLU A 1 88 ? 4.744 -3.147 8.960 1.00 93.38 88 GLU A O 1
ATOM 699 N N . GLN A 1 89 ? 6.255 -1.526 8.654 1.00 93.19 89 GLN A N 1
ATOM 700 C CA . GLN A 1 89 ? 6.216 -1.098 10.053 1.00 93.19 89 GLN A CA 1
ATOM 701 C C . GLN A 1 89 ? 4.855 -0.493 10.411 1.00 93.19 89 GLN A C 1
ATOM 703 O O . GLN A 1 89 ? 4.293 -0.833 11.459 1.00 93.19 89 GLN A O 1
ATOM 708 N N . LEU A 1 90 ? 4.308 0.354 9.534 1.00 92.88 90 LEU A N 1
ATOM 709 C CA . LEU A 1 90 ? 2.978 0.920 9.715 1.00 92.88 90 LEU A CA 1
ATOM 710 C C . LEU A 1 90 ? 1.928 -0.189 9.659 1.00 92.88 90 LEU A C 1
ATOM 712 O O . LEU A 1 90 ? 1.100 -0.279 10.562 1.00 92.88 90 LEU A O 1
ATOM 716 N N . LEU A 1 91 ? 2.017 -1.088 8.673 1.00 95.50 91 LEU A N 1
ATOM 717 C CA . LEU A 1 91 ? 1.096 -2.221 8.549 1.00 95.50 91 LEU A CA 1
ATOM 718 C C . LEU A 1 91 ? 1.073 -3.093 9.811 1.00 95.50 91 LEU A C 1
ATOM 720 O O . LEU A 1 91 ? -0.001 -3.383 10.331 1.00 95.50 91 LEU A O 1
ATOM 724 N N . ARG A 1 92 ? 2.241 -3.459 10.356 1.00 96.19 92 ARG A N 1
ATOM 725 C CA . ARG A 1 92 ? 2.328 -4.229 11.609 1.00 96.19 92 ARG A CA 1
ATOM 726 C C . ARG A 1 92 ? 1.705 -3.481 12.786 1.00 96.19 92 ARG A C 1
ATOM 728 O O . ARG A 1 92 ? 1.034 -4.094 13.610 1.00 96.19 92 ARG A O 1
ATOM 735 N N . SER A 1 93 ? 1.906 -2.166 12.857 1.00 95.19 93 SER A N 1
ATOM 736 C CA . SER A 1 93 ? 1.360 -1.323 13.928 1.00 95.19 93 SER A CA 1
ATOM 737 C C . SER A 1 93 ? -0.162 -1.202 13.838 1.00 95.19 93 SER A C 1
ATOM 739 O O . SER A 1 93 ? -0.847 -1.280 14.858 1.00 95.19 93 SER A O 1
ATOM 741 N N . ILE A 1 94 ? -0.695 -1.057 12.621 1.00 95.44 94 ILE A N 1
ATOM 742 C CA . ILE A 1 94 ? -2.134 -1.079 12.351 1.00 95.44 94 ILE A CA 1
ATOM 743 C C . ILE A 1 94 ? -2.705 -2.448 12.712 1.00 95.44 94 ILE A C 1
ATOM 745 O O . ILE A 1 94 ? -3.695 -2.519 13.437 1.00 95.44 94 ILE A O 1
ATOM 749 N N . GLN A 1 95 ? -2.062 -3.534 12.276 1.00 97.12 95 GLN A N 1
ATOM 750 C CA . GLN A 1 95 ? -2.524 -4.887 12.562 1.00 97.12 95 GLN A CA 1
ATOM 751 C C . GLN A 1 95 ? -2.585 -5.176 14.061 1.00 97.12 95 GLN A C 1
ATOM 753 O O . GLN A 1 95 ? -3.588 -5.707 14.536 1.00 97.12 95 GLN A O 1
ATOM 758 N N . ALA A 1 96 ? -1.543 -4.810 14.810 1.00 97.31 96 ALA A N 1
ATOM 759 C CA . ALA A 1 96 ? -1.474 -5.042 16.251 1.00 97.31 96 ALA A CA 1
ATOM 760 C C . ALA A 1 96 ? -2.613 -4.354 17.024 1.00 97.31 96 ALA A C 1
ATOM 762 O O . ALA A 1 96 ? -3.017 -4.839 18.077 1.00 97.31 96 ALA A O 1
ATOM 763 N N . GLN A 1 97 ? -3.131 -3.241 16.502 1.00 96.75 97 GLN A N 1
ATOM 764 C CA . GLN A 1 97 ? -4.195 -2.460 17.133 1.00 96.75 97 GLN A CA 1
ATOM 765 C C . GLN A 1 97 ? -5.595 -2.814 16.611 1.00 96.75 97 GLN A C 1
ATOM 767 O O . GLN A 1 97 ? -6.562 -2.787 17.366 1.00 96.75 97 GLN A O 1
ATOM 772 N N . CYS A 1 98 ? -5.716 -3.145 15.325 1.00 97.06 98 CYS A N 1
ATOM 773 C CA . CYS A 1 98 ? -7.010 -3.326 14.663 1.00 97.06 98 CYS A CA 1
ATOM 774 C C . CYS A 1 98 ? -7.442 -4.791 14.534 1.00 97.06 98 CYS A C 1
ATOM 776 O O . CYS A 1 98 ? -8.634 -5.048 14.381 1.00 97.06 98 CYS A O 1
ATOM 778 N N . GLY A 1 99 ? -6.502 -5.744 14.560 1.00 96.75 99 GLY A N 1
ATOM 779 C CA . GLY A 1 99 ? -6.794 -7.174 14.443 1.00 96.75 99 GLY A CA 1
ATOM 780 C C . GLY A 1 99 ? -7.554 -7.527 13.163 1.00 96.75 99 GLY A C 1
ATOM 781 O O . GLY A 1 99 ? -8.675 -8.042 13.226 1.00 96.75 99 GLY A O 1
ATOM 782 N N . PHE A 1 100 ? -6.989 -7.214 11.993 1.00 97.38 100 PHE A N 1
ATOM 783 C CA . PHE A 1 100 ? -7.558 -7.673 10.727 1.00 97.38 100 PHE A CA 1
ATOM 784 C C . PHE A 1 100 ? -7.398 -9.190 10.592 1.00 97.38 100 PHE A C 1
ATOM 786 O O . PHE A 1 100 ? -6.399 -9.768 11.027 1.00 97.38 100 PHE A O 1
ATOM 793 N N . GLU A 1 101 ? -8.405 -9.832 10.013 1.00 97.25 101 GLU A N 1
ATOM 794 C CA . GLU A 1 101 ? -8.351 -11.236 9.623 1.00 97.25 101 GLU A CA 1
ATOM 795 C C . GLU A 1 101 ? -7.587 -11.406 8.306 1.00 97.25 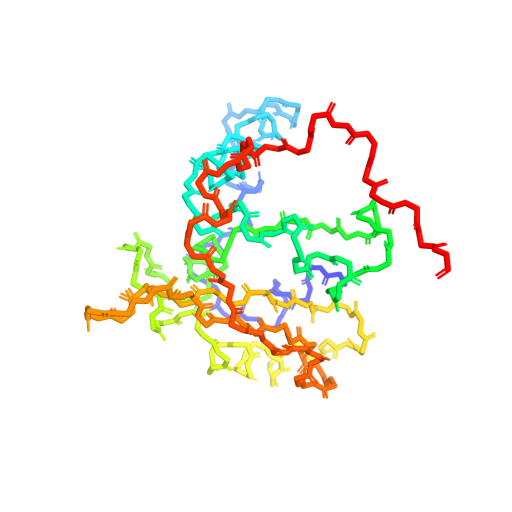101 GLU A C 1
ATOM 797 O O . GLU A 1 101 ? -7.347 -10.443 7.574 1.00 97.25 101 GLU A O 1
ATOM 802 N N . GLU A 1 102 ? -7.187 -12.640 8.013 1.00 96.56 102 GLU A N 1
ATOM 803 C CA . GLU A 1 102 ? -6.501 -12.958 6.762 1.00 96.56 102 GLU A CA 1
ATOM 804 C C . GLU A 1 102 ? -7.399 -12.597 5.574 1.00 96.56 102 GLU A C 1
ATOM 806 O O . GLU A 1 102 ? -8.593 -12.898 5.560 1.00 96.56 102 GLU A O 1
ATOM 811 N N . GLY A 1 103 ? -6.832 -11.901 4.593 1.00 94.50 103 GLY A N 1
ATOM 812 C CA . GLY A 1 103 ? -7.544 -11.374 3.438 1.00 94.50 103 GLY A CA 1
ATOM 813 C C . GLY A 1 103 ? -8.270 -10.053 3.684 1.00 94.50 103 GLY A C 1
ATOM 814 O O . GLY A 1 103 ? -8.750 -9.467 2.721 1.00 94.50 103 GLY A O 1
ATOM 815 N N . GLU A 1 104 ? -8.352 -9.542 4.915 1.00 95.19 104 GLU A N 1
ATOM 816 C CA . GLU A 1 104 ? -9.181 -8.369 5.227 1.00 95.19 104 GLU A CA 1
ATOM 817 C C . GLU A 1 104 ? -8.462 -7.028 4.993 1.00 95.19 104 GLU A C 1
ATOM 819 O O . GLU A 1 104 ? -9.113 -6.025 4.692 1.00 95.19 104 GLU A O 1
ATOM 824 N N . LEU A 1 105 ? -7.132 -7.002 5.128 1.00 95.50 105 LEU A N 1
ATOM 825 C CA . LEU A 1 105 ? -6.287 -5.846 4.827 1.00 95.50 105 LEU A CA 1
ATOM 826 C C . LEU A 1 105 ? -5.037 -6.313 4.087 1.00 95.50 105 LEU A C 1
ATOM 828 O O . LEU A 1 105 ? -4.215 -7.043 4.642 1.00 95.50 105 LEU A O 1
ATOM 832 N N . ARG A 1 106 ? -4.886 -5.845 2.848 1.00 96.06 106 ARG A N 1
ATOM 833 C CA . ARG A 1 106 ? -3.714 -6.106 2.016 1.00 96.06 106 ARG A CA 1
ATOM 834 C C . ARG A 1 106 ? -3.079 -4.799 1.566 1.00 96.06 106 ARG A C 1
ATOM 836 O O . ARG A 1 106 ? -3.781 -3.835 1.266 1.00 96.06 106 ARG A O 1
ATOM 843 N N . CYS A 1 107 ? -1.754 -4.769 1.535 1.00 95.62 107 CYS A N 1
ATOM 844 C CA . CYS A 1 107 ? -0.969 -3.607 1.141 1.00 95.62 107 CYS A CA 1
ATOM 845 C C . CYS A 1 107 ? -0.001 -3.982 0.025 1.00 95.62 107 CYS A C 1
ATOM 847 O O . CYS A 1 107 ? 0.635 -5.034 0.071 1.00 95.62 107 CYS A O 1
ATOM 849 N N . ILE A 1 108 ? 0.118 -3.096 -0.959 1.00 95.31 108 ILE A N 1
ATOM 850 C CA . ILE A 1 108 ? 1.104 -3.191 -2.030 1.00 95.31 108 ILE A CA 1
ATOM 851 C C . ILE A 1 108 ? 2.112 -2.066 -1.811 1.00 95.31 108 ILE A C 1
ATOM 853 O O . ILE A 1 108 ? 1.753 -0.891 -1.870 1.00 95.31 108 ILE A O 1
ATOM 857 N N . PHE A 1 109 ? 3.361 -2.435 -1.555 1.00 95.19 109 PHE A N 1
ATOM 858 C CA . PHE A 1 109 ? 4.481 -1.517 -1.397 1.00 95.19 109 PHE A CA 1
ATOM 859 C C . PHE A 1 109 ? 5.326 -1.558 -2.666 1.00 95.19 109 PHE A C 1
ATOM 861 O O . PHE A 1 109 ? 5.703 -2.636 -3.125 1.00 95.19 109 PHE A O 1
ATOM 868 N N . VAL A 1 110 ? 5.614 -0.390 -3.238 1.00 94.12 110 VAL A N 1
ATOM 869 C CA . VAL A 1 110 ? 6.464 -0.252 -4.426 1.00 94.12 110 VAL A CA 1
ATOM 870 C C . VAL A 1 110 ? 7.547 0.762 -4.101 1.00 94.12 110 VAL A C 1
ATOM 872 O O . VAL A 1 110 ? 7.251 1.941 -3.910 1.00 94.12 110 VAL A O 1
ATOM 875 N N . GLU A 1 111 ? 8.782 0.286 -4.018 1.00 92.19 111 GLU A N 1
ATOM 876 C CA . GLU A 1 111 ? 9.950 1.111 -3.747 1.00 92.19 111 GLU A CA 1
ATOM 877 C C . GLU A 1 111 ? 10.391 1.863 -5.005 1.00 92.19 111 GLU A C 1
ATOM 879 O O . GLU A 1 111 ? 10.182 1.431 -6.145 1.00 92.19 111 GLU A O 1
ATOM 884 N N . SER A 1 112 ? 11.007 3.016 -4.779 1.00 89.81 112 SER A N 1
ATOM 885 C CA . SER A 1 112 ? 11.651 3.804 -5.814 1.00 89.81 112 SER A CA 1
ATOM 886 C C . SER A 1 112 ? 12.819 3.060 -6.469 1.00 89.81 112 SER A C 1
ATOM 888 O O . SER A 1 112 ? 13.460 2.185 -5.887 1.00 89.81 112 SER A O 1
ATOM 890 N N . GLN A 1 113 ? 13.119 3.422 -7.717 1.00 93.12 113 GLN A N 1
ATOM 891 C CA . GLN A 1 113 ? 14.277 2.879 -8.421 1.00 93.12 113 GLN A CA 1
ATOM 892 C C . GLN A 1 113 ? 15.569 3.290 -7.702 1.00 93.12 113 GLN A C 1
ATOM 894 O O . GLN A 1 113 ? 15.875 4.481 -7.597 1.00 93.12 113 GLN A O 1
ATOM 899 N N . ALA A 1 114 ? 16.366 2.307 -7.279 1.00 91.62 114 ALA A N 1
ATOM 900 C CA . ALA A 1 114 ? 17.699 2.560 -6.742 1.00 91.62 114 ALA A CA 1
ATOM 901 C C . ALA A 1 114 ? 18.584 3.285 -7.772 1.00 91.62 114 ALA A C 1
ATOM 903 O O . ALA A 1 114 ? 18.480 3.054 -8.979 1.00 91.62 114 ALA A O 1
ATOM 904 N N . LEU A 1 115 ? 19.496 4.144 -7.308 1.00 93.44 115 LEU A N 1
ATOM 905 C CA . LEU A 1 115 ? 20.376 4.902 -8.198 1.00 93.44 115 LEU A CA 1
ATOM 906 C C . LEU A 1 115 ? 21.209 3.957 -9.083 1.00 93.44 115 LEU A C 1
ATOM 908 O O . LEU A 1 115 ? 21.958 3.123 -8.582 1.00 93.44 115 LEU A O 1
ATOM 912 N N . GLY A 1 116 ? 21.085 4.108 -10.404 1.00 93.12 116 GLY A N 1
ATOM 913 C CA . GLY A 1 116 ? 21.754 3.242 -11.383 1.00 93.12 116 GLY A CA 1
ATOM 914 C C . GLY A 1 116 ? 21.082 1.881 -11.607 1.00 93.12 116 GLY A C 1
ATOM 915 O O . GLY A 1 116 ? 21.568 1.098 -12.421 1.00 93.12 116 GLY A O 1
ATOM 916 N N . GLY A 1 117 ? 19.971 1.601 -10.923 1.00 94.69 117 GLY A N 1
ATOM 917 C CA . GLY A 1 117 ? 19.143 0.422 -11.144 1.00 94.69 117 GLY A CA 1
ATOM 918 C C . GLY A 1 117 ? 18.266 0.539 -12.390 1.00 94.69 117 GLY A C 1
ATOM 919 O O . GLY A 1 117 ? 18.124 1.604 -12.989 1.00 94.69 117 GLY A O 1
ATOM 920 N N . SER A 1 118 ? 17.647 -0.575 -12.775 1.00 96.50 118 SER A N 1
ATOM 921 C CA . SER A 1 118 ? 16.703 -0.669 -13.900 1.00 96.50 118 SER A CA 1
ATOM 922 C C . SER A 1 118 ? 15.339 -1.238 -13.492 1.00 96.50 118 SER A C 1
ATOM 924 O O . SER A 1 118 ? 14.449 -1.371 -14.336 1.00 96.50 118 SER A O 1
ATOM 926 N N . THR A 1 119 ? 15.157 -1.524 -12.202 1.00 97.56 119 THR A N 1
ATOM 927 C CA . THR A 1 119 ? 13.970 -2.171 -11.639 1.00 97.56 119 THR A CA 1
ATOM 928 C C . THR A 1 119 ? 13.404 -1.393 -10.450 1.00 97.56 119 THR A C 1
ATOM 930 O O . THR A 1 119 ? 14.069 -0.519 -9.889 1.00 97.56 119 THR A O 1
ATOM 933 N N . LEU A 1 120 ? 12.148 -1.690 -10.116 1.00 96.44 120 LEU A N 1
ATOM 934 C CA . LEU A 1 120 ? 11.475 -1.304 -8.879 1.00 96.44 120 LEU A CA 1
ATOM 935 C C . LEU A 1 120 ? 11.259 -2.557 -8.030 1.00 96.44 120 LEU A C 1
ATOM 937 O O . LEU A 1 120 ? 10.689 -3.532 -8.529 1.00 96.44 120 LEU A O 1
ATOM 941 N N . HIS A 1 121 ? 11.642 -2.502 -6.758 1.00 95.94 121 HIS A N 1
ATOM 942 C CA . HIS A 1 121 ? 11.330 -3.555 -5.796 1.00 95.94 121 HIS A CA 1
ATOM 943 C C . HIS A 1 121 ? 9.892 -3.394 -5.303 1.00 95.94 121 HIS A C 1
ATOM 945 O O . HIS A 1 121 ? 9.468 -2.298 -4.934 1.00 95.94 121 HIS A O 1
ATOM 951 N N . ALA A 1 122 ? 9.118 -4.473 -5.315 1.00 96.56 122 ALA A N 1
ATOM 952 C CA . ALA A 1 122 ? 7.723 -4.458 -4.912 1.00 96.56 122 ALA A CA 1
ATOM 953 C C . ALA A 1 122 ? 7.387 -5.637 -4.005 1.00 96.56 122 ALA A C 1
ATOM 955 O O . ALA A 1 122 ? 7.865 -6.754 -4.200 1.00 96.56 122 ALA A O 1
ATOM 956 N N . ARG A 1 123 ? 6.520 -5.386 -3.024 1.00 97.31 123 ARG A N 1
ATOM 957 C CA . ARG A 1 123 ? 6.068 -6.367 -2.036 1.00 97.31 123 ARG A CA 1
ATOM 958 C C . ARG A 1 123 ? 4.568 -6.256 -1.830 1.00 97.31 123 ARG A C 1
ATOM 960 O O . ARG A 1 123 ? 4.017 -5.162 -1.744 1.00 97.31 123 ARG A O 1
ATOM 967 N N . VAL A 1 124 ? 3.914 -7.398 -1.710 1.00 97.75 124 VAL A N 1
ATOM 968 C CA . VAL A 1 124 ? 2.493 -7.513 -1.401 1.00 97.75 124 VAL A CA 1
ATOM 969 C C . VAL A 1 124 ? 2.363 -8.209 -0.062 1.00 97.75 124 VAL A C 1
ATOM 971 O O . VAL A 1 124 ? 2.882 -9.309 0.119 1.00 97.75 124 VAL A O 1
ATOM 974 N N . HIS A 1 125 ? 1.659 -7.581 0.867 1.00 97.94 125 HIS A N 1
ATOM 975 C CA . HIS A 1 125 ? 1.455 -8.101 2.208 1.00 97.94 125 HIS A CA 1
ATOM 976 C C . HIS A 1 125 ? -0.022 -8.235 2.538 1.00 97.94 125 HIS A C 1
ATOM 978 O O . HIS A 1 125 ? -0.822 -7.357 2.230 1.00 97.94 125 HIS A O 1
ATOM 984 N N . ASP A 1 126 ? -0.345 -9.295 3.261 1.00 97.62 126 ASP A N 1
ATOM 985 C CA . ASP A 1 126 ? -1.519 -9.389 4.108 1.00 97.62 126 ASP A CA 1
ATOM 986 C C . ASP A 1 126 ? -1.159 -8.932 5.526 1.00 97.62 126 ASP A C 1
ATOM 988 O O . ASP A 1 126 ? -0.094 -9.274 6.048 1.00 97.62 126 ASP A O 1
ATOM 992 N N . ALA A 1 127 ? -2.040 -8.170 6.169 1.00 96.94 127 ALA A N 1
ATOM 993 C CA . ALA A 1 127 ? -1.808 -7.678 7.522 1.00 96.94 127 ALA A CA 1
ATOM 994 C C . ALA A 1 127 ? -1.601 -8.815 8.537 1.00 96.94 127 ALA A C 1
ATOM 996 O O . ALA A 1 127 ? -0.782 -8.673 9.445 1.00 96.94 127 ALA A O 1
ATOM 997 N N . LYS A 1 128 ? -2.317 -9.938 8.382 1.00 97.56 128 LYS A N 1
ATOM 998 C CA . LYS A 1 128 ? -2.261 -11.094 9.284 1.00 97.56 128 LYS A CA 1
ATOM 999 C C . LYS A 1 128 ? -1.304 -12.173 8.785 1.00 97.56 128 LYS A C 1
ATOM 1001 O O . LYS A 1 128 ? -0.503 -12.661 9.579 1.00 97.56 128 LYS A O 1
ATOM 1006 N N . ALA A 1 129 ? -1.376 -12.541 7.505 1.00 97.56 129 ALA A N 1
ATOM 1007 C CA . ALA A 1 129 ? -0.567 -13.630 6.946 1.00 97.56 129 ALA A CA 1
ATOM 1008 C C . ALA A 1 129 ? 0.874 -13.216 6.588 1.00 97.56 129 ALA A C 1
ATOM 1010 O O . ALA A 1 129 ? 1.744 -14.076 6.459 1.00 97.56 129 ALA A O 1
ATOM 1011 N N . GLY A 1 130 ? 1.169 -11.915 6.488 1.00 97.56 130 GLY A N 1
ATOM 1012 C CA . GLY A 1 130 ? 2.507 -11.419 6.167 1.00 97.56 130 GLY A CA 1
ATOM 1013 C C . GLY A 1 130 ? 2.754 -11.303 4.661 1.00 97.56 130 GLY A C 1
ATOM 1014 O O . GLY A 1 130 ? 1.873 -10.878 3.921 1.00 97.56 130 GLY A O 1
ATOM 1015 N N . LEU A 1 131 ? 3.980 -11.583 4.209 1.00 98.12 131 LEU A N 1
ATOM 1016 C CA . LEU A 1 131 ? 4.370 -11.430 2.801 1.00 98.12 131 LEU A CA 1
ATOM 1017 C C . LEU A 1 131 ? 3.647 -12.464 1.924 1.00 98.12 131 LEU A C 1
ATOM 1019 O O . LEU A 1 131 ? 3.767 -13.662 2.161 1.00 98.12 131 LEU A O 1
ATOM 1023 N N . LEU A 1 132 ? 2.943 -11.995 0.894 1.00 97.88 132 LEU A N 1
ATOM 1024 C CA . LEU A 1 132 ? 2.268 -12.832 -0.103 1.00 97.88 132 LEU A CA 1
ATOM 1025 C C . LEU A 1 132 ? 3.074 -12.954 -1.398 1.00 97.88 132 LEU A C 1
ATOM 1027 O O . LEU A 1 132 ? 3.095 -14.012 -2.022 1.00 97.88 132 LEU A O 1
ATOM 1031 N N . HIS A 1 133 ? 3.712 -11.863 -1.822 1.00 98.25 133 HIS A N 1
ATOM 1032 C CA . HIS A 1 133 ? 4.438 -11.804 -3.086 1.00 98.25 133 HIS A CA 1
ATOM 1033 C C . HIS A 1 133 ? 5.531 -10.736 -3.047 1.00 98.25 133 HIS A C 1
ATOM 1035 O O . HIS A 1 133 ? 5.352 -9.683 -2.439 1.00 98.25 133 HIS A O 1
ATOM 1041 N N . GLU A 1 134 ? 6.642 -10.994 -3.729 1.00 98.06 134 GLU A N 1
ATOM 1042 C CA . GLU A 1 134 ? 7.779 -10.086 -3.863 1.00 98.06 134 GLU A CA 1
ATOM 1043 C C . GLU A 1 134 ? 8.304 -10.148 -5.300 1.00 98.06 134 GLU A C 1
ATOM 1045 O O . GLU A 1 134 ? 8.392 -11.232 -5.881 1.00 98.06 134 GLU A O 1
ATOM 1050 N N . ALA A 1 135 ? 8.622 -8.991 -5.880 1.00 97.19 135 ALA A N 1
ATOM 1051 C CA . ALA A 1 135 ? 9.040 -8.887 -7.272 1.00 97.19 135 ALA A CA 1
ATOM 1052 C C . ALA A 1 135 ? 10.011 -7.727 -7.514 1.00 97.19 135 ALA A C 1
ATOM 1054 O O . ALA A 1 135 ? 9.956 -6.691 -6.857 1.00 97.19 135 ALA A O 1
ATOM 1055 N N . GLU A 1 136 ? 10.839 -7.890 -8.544 1.00 97.56 136 GLU A N 1
ATOM 1056 C CA . GLU A 1 136 ? 11.603 -6.822 -9.187 1.00 97.56 136 GLU A CA 1
ATOM 1057 C C . GLU A 1 136 ? 10.960 -6.527 -10.542 1.00 97.56 136 GLU A C 1
ATOM 1059 O O . GLU A 1 136 ? 10.881 -7.401 -11.408 1.00 97.56 136 GLU A O 1
ATOM 1064 N N . ILE A 1 137 ? 10.471 -5.304 -10.737 1.00 97.19 137 ILE A N 1
ATOM 1065 C CA . ILE A 1 137 ? 9.709 -4.932 -11.931 1.00 97.19 137 ILE A CA 1
ATOM 1066 C C . ILE A 1 137 ? 10.542 -3.997 -12.799 1.00 97.19 137 ILE A C 1
ATOM 1068 O O . ILE A 1 137 ? 10.961 -2.932 -12.354 1.00 97.19 137 ILE A O 1
ATOM 1072 N N . SER A 1 138 ? 10.747 -4.366 -14.063 1.00 97.00 138 SER A N 1
ATOM 1073 C CA . SER A 1 138 ? 11.485 -3.549 -15.030 1.00 97.00 138 SER A CA 1
ATOM 1074 C C . SER A 1 138 ? 10.831 -2.181 -15.242 1.00 97.00 138 SER A C 1
ATOM 1076 O O . SER A 1 138 ? 9.674 -2.078 -15.657 1.00 97.00 138 SER A O 1
ATOM 1078 N N . VAL A 1 139 ? 11.603 -1.110 -15.044 1.00 96.88 139 VAL A N 1
ATOM 1079 C CA . VAL A 1 139 ? 11.153 0.260 -15.337 1.00 96.88 139 VAL A CA 1
ATOM 1080 C C . VAL A 1 139 ? 10.860 0.434 -16.824 1.00 96.88 139 VAL A C 1
ATOM 1082 O O . VAL A 1 139 ? 9.916 1.136 -17.181 1.00 96.88 139 VAL A O 1
ATOM 1085 N N . ALA A 1 140 ? 11.634 -0.216 -17.698 1.00 96.75 140 ALA A N 1
ATOM 1086 C CA . ALA A 1 140 ? 11.398 -0.161 -19.136 1.00 96.75 140 ALA A CA 1
ATOM 1087 C C . ALA A 1 140 ? 10.023 -0.743 -19.498 1.00 96.75 140 ALA A C 1
ATOM 1089 O O . ALA A 1 140 ? 9.286 -0.115 -20.247 1.00 96.75 140 ALA A O 1
ATOM 1090 N N . GLU A 1 141 ? 9.631 -1.870 -18.898 1.00 94.94 141 GLU A N 1
ATOM 1091 C CA . GLU A 1 141 ? 8.301 -2.453 -19.120 1.00 94.94 141 GLU A CA 1
ATOM 1092 C C . GLU A 1 141 ? 7.178 -1.541 -18.618 1.00 94.94 141 GLU A C 1
ATOM 1094 O O . GLU A 1 141 ? 6.174 -1.359 -19.302 1.00 94.94 141 GLU A O 1
ATOM 1099 N N . LEU A 1 142 ? 7.341 -0.926 -17.441 1.00 95.00 142 LEU A N 1
ATOM 1100 C CA . LEU A 1 142 ? 6.330 -0.021 -16.884 1.00 95.00 142 LEU A CA 1
ATOM 1101 C C . LEU A 1 142 ? 6.130 1.245 -17.728 1.00 95.00 142 LEU A C 1
ATOM 1103 O O . LEU A 1 142 ? 5.041 1.826 -17.726 1.00 95.00 142 LEU A O 1
ATOM 1107 N N . ARG A 1 143 ? 7.158 1.684 -18.462 1.00 95.19 143 ARG A N 1
ATOM 1108 C CA . ARG A 1 143 ? 7.059 2.839 -19.366 1.00 95.19 143 ARG A CA 1
ATOM 1109 C C . ARG A 1 143 ? 6.143 2.576 -20.558 1.00 95.19 143 ARG A C 1
ATOM 1111 O O . ARG A 1 143 ? 5.489 3.522 -20.994 1.00 95.19 143 ARG A O 1
ATOM 1118 N N . GLU A 1 144 ? 6.051 1.326 -21.003 1.00 95.06 144 GLU 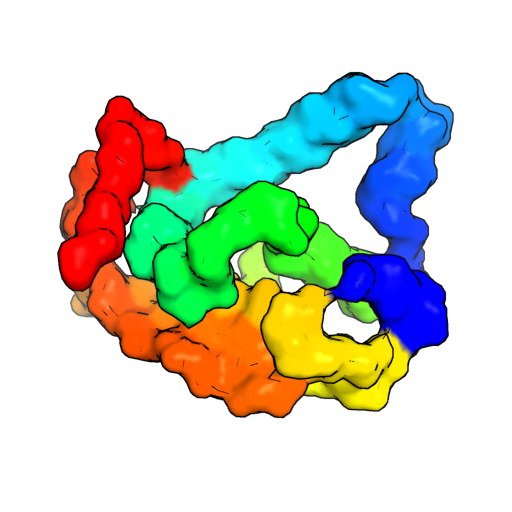A N 1
ATOM 1119 C CA . GLU A 1 144 ? 5.184 0.902 -22.110 1.00 95.06 144 GLU A CA 1
ATOM 1120 C C . GLU A 1 144 ? 3.712 0.741 -21.693 1.00 95.06 144 GLU A C 1
ATOM 1122 O O . GLU A 1 144 ? 2.823 0.713 -22.542 1.00 95.06 144 GLU A O 1
ATOM 1127 N N . LEU A 1 145 ? 3.423 0.666 -20.388 1.00 92.88 145 LEU A N 1
ATOM 1128 C CA . LEU A 1 145 ? 2.052 0.557 -19.887 1.00 92.88 145 LEU A CA 1
ATOM 1129 C C . LEU A 1 145 ? 1.335 1.911 -19.874 1.00 92.88 145 LEU A C 1
ATOM 1131 O O . LEU A 1 145 ? 1.901 2.943 -19.504 1.00 92.88 145 LEU A O 1
ATOM 1135 N N . THR A 1 146 ? 0.041 1.899 -20.186 1.00 93.31 146 THR A N 1
ATOM 1136 C CA . THR A 1 146 ? -0.861 3.020 -19.894 1.00 93.31 146 THR A CA 1
ATOM 1137 C C . THR A 1 146 ? -1.165 3.093 -18.393 1.00 93.31 146 THR A C 1
ATOM 1139 O O . THR A 1 146 ? -0.991 2.095 -17.698 1.00 93.31 146 THR A O 1
ATOM 1142 N N . PRO A 1 147 ? -1.626 4.239 -17.854 1.00 90.75 147 PRO A N 1
ATOM 1143 C CA . PRO A 1 147 ? -1.976 4.367 -16.433 1.00 90.75 147 PRO A CA 1
ATOM 1144 C C . PRO A 1 147 ? -2.956 3.300 -15.916 1.00 90.75 147 PRO A C 1
ATOM 1146 O O . PRO A 1 147 ? -2.778 2.752 -14.830 1.00 90.75 147 PRO A O 1
ATOM 1149 N N . TRP A 1 148 ? -3.953 2.953 -16.726 1.00 86.75 148 TRP A N 1
ATOM 1150 C CA . TRP A 1 148 ? -4.910 1.874 -16.480 1.00 86.75 148 TRP A CA 1
ATOM 1151 C C . TRP A 1 148 ? -4.864 0.853 -17.624 1.00 86.75 148 TRP A C 1
ATOM 1153 O O . TRP A 1 148 ? -4.465 1.222 -18.737 1.00 86.75 148 TRP A O 1
ATOM 1163 N N . PRO A 1 149 ? -5.277 -0.405 -17.385 1.00 80.50 149 PRO A N 1
ATOM 1164 C CA . PRO A 1 149 ? -5.367 -1.412 -18.436 1.00 80.50 149 PRO A CA 1
ATOM 1165 C C . PRO A 1 149 ? -6.287 -0.934 -19.564 1.00 80.50 149 PRO A C 1
ATOM 1167 O O . PRO A 1 149 ? -7.389 -0.448 -19.316 1.00 80.50 149 PRO A O 1
ATOM 1170 N N . THR A 1 150 ? -5.827 -1.044 -20.809 1.00 71.12 150 THR A N 1
ATOM 1171 C CA . THR A 1 150 ? -6.599 -0.675 -22.013 1.00 71.12 150 THR A CA 1
ATOM 1172 C C . THR A 1 150 ? -7.177 -1.886 -22.747 1.00 71.12 150 THR A C 1
ATOM 1174 O O . THR A 1 150 ? -8.069 -1.730 -23.577 1.00 71.12 150 THR A O 1
ATOM 1177 N N . ALA A 1 151 ? -6.722 -3.090 -22.402 1.00 60.56 151 ALA A N 1
ATOM 1178 C CA . ALA A 1 151 ? -7.309 -4.365 -22.797 1.00 60.56 151 ALA A CA 1
ATOM 1179 C C . ALA A 1 151 ? -7.914 -5.049 -21.556 1.00 60.56 151 ALA A C 1
ATOM 1181 O O . ALA A 1 151 ? -7.453 -4.770 -20.443 1.00 60.56 151 ALA A O 1
ATOM 1182 N N . PRO A 1 152 ? -8.922 -5.935 -21.708 1.00 54.31 152 PRO A N 1
ATOM 1183 C CA . PRO A 1 152 ? -9.310 -6.824 -20.616 1.00 54.31 152 PRO A CA 1
ATOM 1184 C C . PRO A 1 152 ? -8.050 -7.543 -20.116 1.00 54.31 152 PRO A C 1
ATOM 1186 O O . PRO A 1 152 ? -7.234 -7.986 -20.926 1.00 54.31 152 PRO A O 1
ATOM 1189 N N . GLY A 1 153 ? -7.845 -7.552 -18.795 1.00 52.12 153 GLY A N 1
ATOM 1190 C CA . GLY A 1 153 ? -6.646 -8.123 -18.178 1.00 52.12 153 GLY A CA 1
ATOM 1191 C C . GLY A 1 153 ? -6.419 -9.580 -18.604 1.00 52.12 153 GLY A C 1
ATOM 1192 O O . GLY A 1 153 ? -7.357 -10.223 -19.082 1.00 52.12 153 GLY A O 1
ATOM 1193 N N . PRO A 1 154 ? -5.191 -10.110 -18.462 1.00 44.41 154 PRO A N 1
ATOM 1194 C CA . PRO A 1 154 ? -4.922 -11.503 -18.793 1.00 44.41 154 PRO A CA 1
ATOM 1195 C C . PRO A 1 154 ? -5.902 -12.402 -18.034 1.00 44.41 154 PRO A C 1
ATOM 1197 O O . PRO A 1 154 ? -6.054 -12.279 -16.817 1.00 44.41 154 PRO A O 1
ATOM 1200 N N . THR A 1 155 ? -6.594 -13.275 -18.762 1.00 37.66 155 THR A N 1
ATOM 1201 C CA . THR A 1 155 ? -7.353 -14.363 -18.154 1.00 37.66 155 THR A CA 1
ATOM 1202 C C . THR A 1 155 ? -6.361 -15.256 -17.423 1.00 37.66 155 THR A 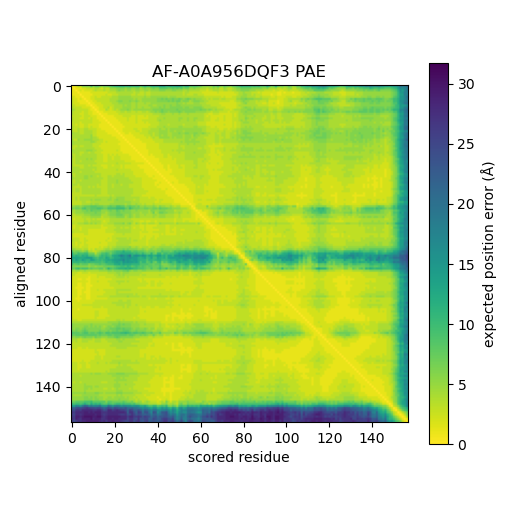C 1
ATOM 1204 O O . THR A 1 155 ? -5.318 -15.603 -17.975 1.00 37.66 155 THR A O 1
ATOM 1207 N N . ALA A 1 156 ? -6.652 -15.567 -16.162 1.00 37.84 156 ALA A N 1
ATOM 1208 C CA . ALA A 1 156 ? -5.924 -16.602 -15.450 1.00 37.84 156 ALA A CA 1
ATOM 1209 C C . ALA A 1 156 ? -6.219 -17.937 -16.152 1.00 37.84 156 ALA A C 1
ATOM 1211 O O . ALA A 1 156 ? -7.341 -18.435 -16.049 1.00 37.84 156 ALA A O 1
ATOM 1212 N N . ASP A 1 157 ? -5.244 -18.445 -16.905 1.00 33.78 157 ASP A N 1
ATOM 1213 C CA . ASP A 1 157 ? -5.203 -19.837 -17.365 1.00 33.78 157 ASP A CA 1
ATOM 1214 C C . ASP A 1 157 ? -4.606 -20.732 -16.267 1.00 33.78 157 ASP A C 1
ATOM 1216 O O . ASP A 1 157 ? -3.609 -20.308 -15.630 1.00 33.78 157 ASP A O 1
#